Protein AF-A0A662PY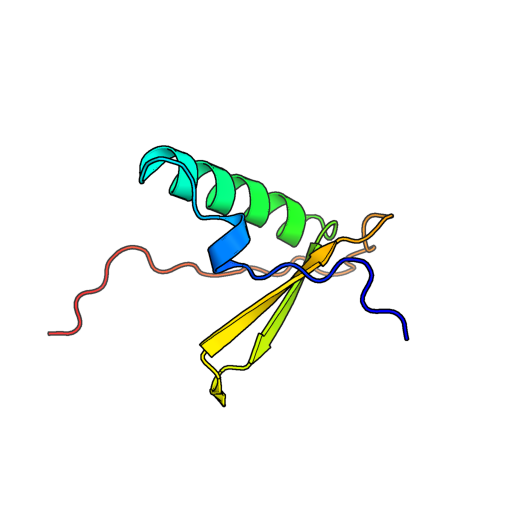S3-F1 (afdb_monomer_lite)

Radius of gyration: 13.83 Å; chains: 1; bounding box: 29×38×36 Å

Sequence (74 aa):
YESRGEVDYWSFIKGRNLEESFERAYLLSFLITDGYVDVRRNPLKNEIKLIPRERKAERKQPASLVIVMGGEAG

Foldseek 3Di:
DDPPAKDWLCVQLDDPDPVSSVVRVVVVVVCVQQQQWDWDADPVVRTIIIGGDPDGPPPPDGDDDDDDDDDPDD

Secondary structure (DSSP, 8-state):
----S-EEHHHHH--SSHHHHHHHHHHHHHHHHHTSEEEEEETTTTEEEEEE-SS----SSPPP----------

Structure (mmCIF, N/CA/C/O backbone):
data_AF-A0A662PYS3-F1
#
_entry.id   AF-A0A662PYS3-F1
#
loop_
_atom_site.group_PDB
_atom_site.id
_atom_site.type_symbol
_atom_site.label_atom_id
_atom_site.lab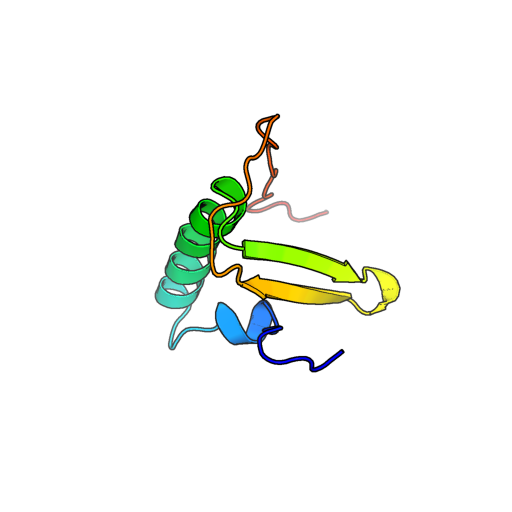el_alt_id
_atom_site.label_comp_id
_atom_site.label_asym_id
_atom_site.label_entity_id
_atom_site.label_seq_id
_atom_site.pdbx_PDB_ins_code
_atom_site.Cartn_x
_atom_site.Cartn_y
_atom_site.Cartn_z
_atom_site.occupancy
_atom_site.B_iso_or_equiv
_atom_site.auth_seq_id
_atom_site.auth_comp_id
_atom_site.auth_asym_id
_atom_site.auth_atom_id
_atom_site.pdbx_PDB_model_num
ATOM 1 N N . TYR A 1 1 ? -6.874 -7.337 -22.360 1.00 41.78 1 TYR A N 1
ATOM 2 C CA . TYR A 1 1 ? -5.923 -7.669 -21.287 1.00 41.78 1 TYR A CA 1
ATOM 3 C C . TYR A 1 1 ? -6.734 -7.961 -20.045 1.00 41.78 1 TYR A C 1
ATOM 5 O O . TYR A 1 1 ? -7.335 -7.045 -19.505 1.00 41.78 1 TYR A O 1
ATOM 13 N N . GLU A 1 2 ? -6.887 -9.240 -19.705 1.00 35.59 2 GLU A N 1
ATOM 14 C CA . GLU A 1 2 ? -7.713 -9.669 -18.576 1.00 35.59 2 GLU A CA 1
ATOM 15 C C . GLU A 1 2 ? -7.123 -9.165 -17.254 1.00 35.59 2 GLU A C 1
ATOM 17 O O . GLU A 1 2 ? -5.987 -9.470 -16.898 1.00 35.59 2 GLU A O 1
ATOM 22 N N . SER A 1 3 ? -7.926 -8.393 -16.532 1.00 47.47 3 SER A N 1
ATOM 23 C CA . SER A 1 3 ? -7.660 -7.749 -15.246 1.00 47.47 3 SER A CA 1
ATOM 24 C C . SER A 1 3 ? -7.620 -8.747 -14.074 1.00 47.47 3 SER A C 1
ATOM 26 O O . SER A 1 3 ? -8.246 -8.522 -13.041 1.00 47.47 3 SER A O 1
ATOM 28 N N . ARG A 1 4 ? -6.952 -9.899 -14.218 1.00 54.06 4 ARG A N 1
ATOM 29 C CA . ARG A 1 4 ? -6.939 -10.975 -13.204 1.00 54.06 4 ARG A CA 1
ATOM 30 C C . ARG A 1 4 ? -5.938 -10.720 -12.072 1.00 54.06 4 ARG A C 1
ATOM 32 O O . ARG A 1 4 ? -5.063 -11.542 -11.823 1.00 54.06 4 ARG A O 1
ATOM 39 N N . GLY A 1 5 ? -6.056 -9.596 -11.373 1.00 68.81 5 GLY A N 1
ATOM 40 C CA . GLY A 1 5 ? -5.267 -9.420 -10.151 1.00 68.81 5 GLY A CA 1
ATOM 41 C C . GLY A 1 5 ? -5.141 -8.013 -9.597 1.00 68.81 5 GLY A C 1
ATOM 42 O O . GLY A 1 5 ? -4.535 -7.867 -8.544 1.00 68.81 5 GLY A O 1
ATOM 43 N N . GLU A 1 6 ? -5.672 -6.976 -10.251 1.00 87.00 6 GLU A N 1
ATOM 44 C CA . GLU A 1 6 ? -5.596 -5.631 -9.675 1.00 87.00 6 GLU A CA 1
ATOM 45 C C . GLU A 1 6 ? -6.488 -5.538 -8.429 1.00 87.00 6 GLU A C 1
ATOM 47 O O . GLU A 1 6 ? -7.699 -5.754 -8.498 1.00 87.00 6 GLU A O 1
ATOM 52 N N . VAL A 1 7 ? -5.892 -5.203 -7.287 1.00 91.44 7 VAL A N 1
ATOM 53 C CA . VAL A 1 7 ? -6.597 -5.055 -6.010 1.00 91.44 7 VAL A CA 1
ATOM 54 C C . VAL A 1 7 ? -6.648 -3.582 -5.629 1.00 91.44 7 VAL A C 1
ATOM 56 O O . VAL A 1 7 ? -5.681 -2.843 -5.798 1.00 91.44 7 VAL A O 1
ATOM 59 N N . ASP A 1 8 ? -7.783 -3.128 -5.112 1.00 91.62 8 ASP A N 1
ATOM 60 C CA . ASP A 1 8 ? -7.884 -1.798 -4.521 1.00 91.62 8 ASP A CA 1
ATOM 61 C C . ASP A 1 8 ? -7.098 -1.727 -3.202 1.00 91.62 8 ASP A C 1
ATOM 63 O O . ASP A 1 8 ? -7.295 -2.556 -2.314 1.00 91.62 8 ASP A O 1
ATOM 67 N N . TYR A 1 9 ? -6.209 -0.740 -3.068 1.00 93.06 9 TYR A N 1
ATOM 68 C CA . TYR A 1 9 ? -5.346 -0.596 -1.891 1.00 93.06 9 TYR A CA 1
ATOM 69 C C . TYR A 1 9 ? -6.143 -0.495 -0.593 1.00 93.06 9 TYR A C 1
ATOM 71 O O . TYR A 1 9 ? -5.857 -1.231 0.349 1.00 93.06 9 TYR A O 1
ATOM 79 N N . TRP A 1 10 ? -7.150 0.382 -0.546 1.00 91.88 10 TRP A N 1
ATOM 80 C CA . TRP A 1 10 ? -7.937 0.619 0.664 1.00 91.88 10 TRP A CA 1
ATOM 81 C C . TRP A 1 10 ? -8.678 -0.639 1.089 1.00 91.88 10 TRP A C 1
ATOM 83 O O . TRP A 1 10 ? -8.692 -0.992 2.265 1.00 91.88 10 TRP A O 1
ATOM 93 N N . SER A 1 11 ? -9.233 -1.351 0.113 1.00 92.75 11 SER A N 1
ATOM 94 C CA . SER A 1 11 ? -9.903 -2.629 0.331 1.00 92.75 11 SER A CA 1
ATOM 95 C C . SER A 1 11 ? -8.937 -3.716 0.816 1.00 92.75 11 SER A C 1
ATOM 97 O O . SER A 1 11 ? -9.318 -4.538 1.643 1.00 92.75 11 SER A O 1
ATOM 99 N N . PHE A 1 12 ? -7.686 -3.712 0.343 1.00 93.44 12 PHE A N 1
ATOM 100 C CA . PHE A 1 12 ? -6.653 -4.663 0.759 1.00 93.44 12 PHE A CA 1
ATOM 101 C C . PHE A 1 12 ? -6.182 -4.423 2.199 1.00 93.44 12 PHE A C 1
ATOM 103 O O . PHE A 1 12 ? -6.133 -5.356 3.008 1.00 93.44 12 PHE A O 1
ATOM 110 N N . ILE A 1 13 ? -5.848 -3.172 2.535 1.00 94.50 13 ILE A N 1
ATOM 111 C CA . ILE A 1 13 ? -5.302 -2.847 3.857 1.00 94.50 13 ILE A CA 1
ATOM 112 C C . ILE A 1 13 ? -6.365 -2.821 4.952 1.00 94.50 13 ILE A C 1
ATOM 114 O O . ILE A 1 13 ? -6.009 -2.928 6.115 1.00 94.50 13 ILE A O 1
ATOM 118 N N . LYS A 1 14 ? -7.658 -2.708 4.625 1.00 94.56 14 LYS A N 1
ATOM 119 C CA . LYS A 1 14 ? -8.729 -2.678 5.626 1.00 94.56 14 LYS A CA 1
ATOM 120 C C . LYS A 1 14 ? -8.814 -4.010 6.383 1.00 94.56 14 LYS A C 1
ATOM 122 O O . LYS A 1 14 ? -9.304 -5.013 5.860 1.00 94.56 14 LYS A O 1
ATOM 127 N N . GLY A 1 15 ? -8.327 -4.004 7.620 1.00 93.06 15 GLY A N 1
ATOM 128 C CA . GLY A 1 15 ? -8.446 -5.100 8.579 1.00 93.06 15 GLY A CA 1
ATOM 129 C C . GLY A 1 15 ? -9.728 -5.015 9.409 1.00 93.06 15 GLY A C 1
ATOM 130 O O . GLY A 1 15 ? -10.586 -4.157 9.184 1.00 93.06 15 GLY A O 1
ATOM 131 N N . ARG A 1 16 ? -9.863 -5.902 10.401 1.00 94.06 16 ARG A N 1
ATOM 132 C CA . ARG A 1 16 ? -10.996 -5.881 11.345 1.00 94.06 16 ARG A CA 1
ATOM 133 C C . ARG A 1 16 ? -10.900 -4.730 12.346 1.00 94.06 16 ARG A C 1
ATOM 135 O O . ARG A 1 16 ? -11.916 -4.298 12.880 1.00 94.06 16 ARG A O 1
ATOM 142 N N . ASN A 1 17 ? -9.687 -4.251 12.603 1.00 95.88 17 ASN A N 1
ATOM 143 C CA . ASN A 1 17 ? -9.396 -3.122 13.477 1.00 95.88 17 ASN A CA 1
ATOM 144 C C . ASN A 1 17 ? -8.263 -2.261 12.883 1.00 95.88 17 ASN A C 1
ATOM 146 O O . ASN A 1 17 ? -7.716 -2.559 11.814 1.00 95.88 17 ASN A O 1
ATOM 150 N N . LEU A 1 18 ? -7.947 -1.155 13.562 1.00 93.62 18 LEU A N 1
ATOM 151 C CA . LEU A 1 18 ? -6.902 -0.229 13.121 1.00 93.62 18 LEU A CA 1
ATOM 152 C C . LEU A 1 18 ? -5.521 -0.893 13.105 1.00 93.62 18 LEU A C 1
ATOM 154 O O . LEU A 1 18 ? -4.802 -0.742 12.125 1.00 93.62 18 LEU A O 1
ATOM 158 N N . GLU A 1 19 ? -5.179 -1.657 14.141 1.00 96.38 19 GLU A N 1
ATOM 159 C CA . GLU A 1 19 ? -3.881 -2.332 14.275 1.00 96.38 19 GLU A CA 1
ATOM 160 C C . GLU A 1 19 ? -3.612 -3.309 13.121 1.00 96.38 19 GLU A C 1
ATOM 162 O O . GLU A 1 19 ? -2.589 -3.203 12.449 1.00 96.38 19 GLU A O 1
ATOM 167 N N . GLU A 1 20 ? -4.582 -4.166 12.794 1.00 96.06 20 GLU A N 1
ATOM 168 C CA . GLU A 1 20 ? -4.509 -5.079 11.649 1.00 96.06 20 GLU A CA 1
ATOM 169 C C . GLU A 1 20 ? -4.377 -4.303 10.329 1.00 96.06 20 GLU A C 1
ATOM 171 O O . GLU A 1 20 ? -3.682 -4.732 9.408 1.00 96.06 20 GLU A O 1
ATOM 176 N N . SER A 1 21 ? -5.020 -3.136 10.228 1.00 96.62 21 SER A N 1
ATOM 177 C CA . SER A 1 21 ? -4.913 -2.302 9.029 1.00 96.62 21 SER A CA 1
ATOM 178 C C . SER A 1 21 ? -3.511 -1.708 8.861 1.00 96.62 21 SER A C 1
ATOM 180 O O . SER A 1 21 ? -2.975 -1.684 7.749 1.00 96.62 21 SER A O 1
ATOM 182 N N . PHE A 1 22 ? -2.892 -1.277 9.963 1.00 95.62 22 PHE A N 1
ATOM 183 C CA . PHE A 1 22 ? -1.506 -0.814 9.980 1.00 95.62 22 PHE A CA 1
ATOM 184 C C . PHE A 1 22 ? -0.527 -1.937 9.648 1.00 95.62 22 PHE A C 1
ATOM 186 O O . PHE A 1 22 ? 0.355 -1.738 8.814 1.00 95.62 22 PHE A O 1
ATOM 193 N N . GLU A 1 23 ? -0.701 -3.119 10.236 1.00 96.44 23 GLU A N 1
ATOM 194 C CA . GLU A 1 23 ? 0.151 -4.280 9.972 1.00 96.44 23 GLU A CA 1
ATOM 195 C C . GLU A 1 23 ? 0.113 -4.677 8.489 1.00 96.44 23 GLU A C 1
ATOM 197 O O . GLU A 1 23 ? 1.158 -4.831 7.849 1.00 96.44 23 GLU A O 1
ATOM 202 N N . ARG A 1 24 ? -1.085 -4.747 7.892 1.00 96.38 24 ARG A N 1
ATOM 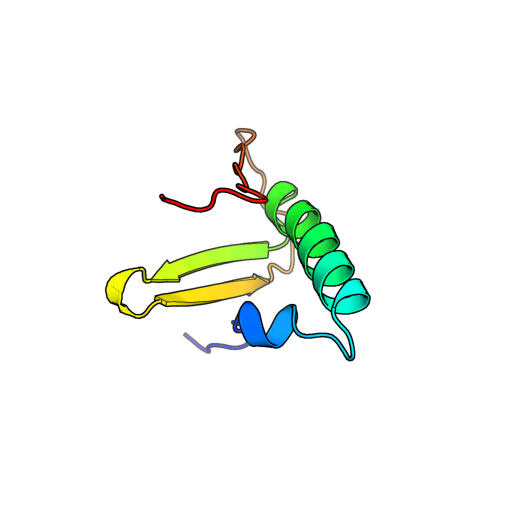203 C CA . ARG A 1 24 ? -1.248 -5.023 6.456 1.00 96.38 24 ARG A CA 1
ATOM 204 C C . ARG A 1 24 ? -0.575 -3.970 5.584 1.00 96.38 24 ARG A C 1
ATOM 206 O O . ARG A 1 24 ? 0.095 -4.323 4.613 1.00 96.38 24 ARG A O 1
ATOM 213 N N . ALA A 1 25 ? -0.737 -2.689 5.913 1.00 95.69 25 ALA A N 1
ATOM 214 C CA . ALA A 1 25 ? -0.093 -1.602 5.181 1.00 95.69 25 ALA A CA 1
ATOM 215 C C . ALA A 1 25 ? 1.442 -1.664 5.296 1.00 95.69 25 ALA A C 1
ATOM 217 O O . ALA A 1 25 ? 2.143 -1.458 4.301 1.00 95.69 25 ALA A O 1
ATOM 218 N N . TYR A 1 26 ? 1.959 -2.002 6.479 1.00 95.81 26 TYR A N 1
ATOM 219 C CA . TYR A 1 26 ? 3.386 -2.175 6.736 1.00 95.81 26 TYR A CA 1
ATOM 220 C C . TYR A 1 26 ? 3.965 -3.332 5.917 1.00 95.81 26 TYR A C 1
ATOM 222 O O . TYR A 1 26 ? 4.902 -3.116 5.151 1.00 95.81 26 TYR A O 1
ATOM 230 N N . LEU A 1 27 ? 3.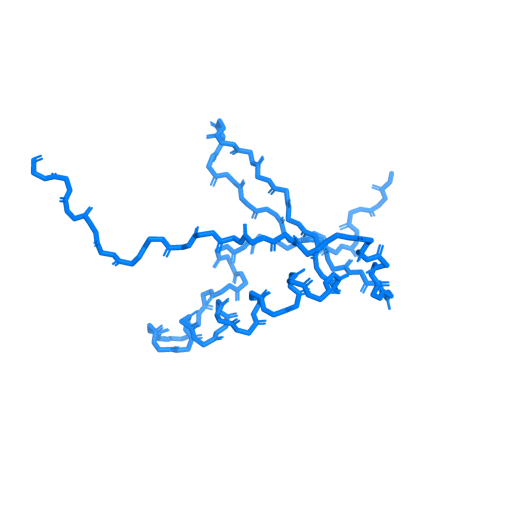369 -4.527 5.972 1.00 96.19 27 LEU A N 1
ATOM 231 C CA . LEU A 1 27 ? 3.814 -5.684 5.183 1.00 96.19 27 LEU A CA 1
ATOM 232 C C . LEU A 1 27 ? 3.747 -5.415 3.676 1.00 96.19 27 LEU A C 1
ATOM 234 O O . LEU A 1 27 ? 4.680 -5.734 2.934 1.00 96.19 27 LEU A O 1
ATOM 238 N N . LEU A 1 28 ? 2.676 -4.763 3.220 1.00 94.81 28 LEU A N 1
ATOM 239 C CA . LEU A 1 28 ? 2.533 -4.368 1.824 1.00 94.81 28 LEU A CA 1
ATOM 240 C C . LEU A 1 28 ? 3.671 -3.444 1.368 1.00 94.81 28 LEU A C 1
ATOM 242 O O . LEU A 1 28 ? 4.125 -3.566 0.232 1.00 94.81 28 LEU A O 1
ATOM 246 N N . SER A 1 29 ? 4.168 -2.554 2.232 1.00 93.62 29 SER A N 1
ATOM 247 C CA . SER A 1 29 ? 5.294 -1.674 1.897 1.00 93.62 29 SER A CA 1
ATOM 248 C C . SER A 1 29 ? 6.565 -2.458 1.545 1.00 93.62 29 SER A C 1
ATOM 250 O O . SER A 1 29 ? 7.266 -2.079 0.603 1.00 93.62 29 SER A O 1
ATOM 252 N N . PHE A 1 30 ? 6.818 -3.597 2.202 1.00 93.56 30 PHE A N 1
ATOM 253 C CA . PHE A 1 30 ? 7.924 -4.492 1.848 1.00 93.56 30 PHE A CA 1
ATOM 254 C C . PHE A 1 30 ? 7.674 -5.185 0.519 1.00 93.56 30 PHE A C 1
ATOM 256 O O . PHE A 1 30 ? 8.550 -5.173 -0.337 1.00 93.56 30 PHE A O 1
ATOM 263 N N . LEU A 1 31 ? 6.472 -5.725 0.299 1.00 92.00 31 LEU A N 1
ATOM 264 C CA . LEU A 1 31 ? 6.123 -6.371 -0.972 1.00 92.00 31 LEU A CA 1
ATOM 265 C C . LEU A 1 31 ? 6.257 -5.410 -2.156 1.00 92.00 31 LEU A C 1
ATOM 267 O O . LEU A 1 31 ? 6.733 -5.794 -3.228 1.00 92.00 31 LEU A O 1
ATOM 271 N N . ILE A 1 32 ? 5.872 -4.150 -1.953 1.00 91.12 32 ILE A N 1
ATOM 272 C CA . ILE A 1 32 ? 6.097 -3.091 -2.927 1.00 91.12 32 ILE A CA 1
ATOM 273 C C . ILE A 1 32 ? 7.591 -2.871 -3.087 1.00 91.12 32 ILE A C 1
ATOM 275 O O . ILE A 1 32 ? 8.059 -2.939 -4.211 1.00 91.12 32 ILE A O 1
ATOM 279 N N . THR A 1 33 ? 8.343 -2.615 -2.015 1.00 86.38 33 THR A N 1
ATOM 280 C CA . THR A 1 33 ? 9.784 -2.300 -2.062 1.00 86.38 33 THR A CA 1
ATOM 281 C C . THR A 1 33 ? 10.587 -3.380 -2.778 1.00 86.38 33 THR A C 1
ATOM 283 O O . THR A 1 33 ? 11.356 -3.066 -3.689 1.00 86.38 33 THR A O 1
ATOM 286 N N . ASP A 1 34 ? 10.317 -4.639 -2.456 1.00 88.75 34 ASP A N 1
ATOM 287 C CA . ASP A 1 34 ? 10.939 -5.800 -3.074 1.00 88.75 34 ASP A CA 1
ATOM 288 C C . ASP A 1 34 ? 10.492 -6.006 -4.527 1.00 88.75 34 ASP A C 1
ATOM 290 O O . ASP A 1 34 ? 11.180 -6.664 -5.296 1.00 88.75 34 ASP A O 1
ATOM 294 N N . GLY A 1 35 ? 9.383 -5.412 -4.962 1.00 86.88 35 GLY A N 1
ATOM 295 C CA . GLY A 1 35 ? 8.912 -5.527 -6.341 1.00 86.88 35 GLY A CA 1
ATOM 296 C C . GLY A 1 35 ? 8.058 -6.768 -6.601 1.00 86.88 35 GLY A C 1
ATOM 297 O O . GLY A 1 35 ? 7.942 -7.188 -7.753 1.00 86.88 35 GLY A O 1
ATOM 298 N N . TYR A 1 36 ? 7.446 -7.332 -5.557 1.00 89.44 36 TYR A N 1
ATOM 299 C CA . TYR A 1 36 ? 6.349 -8.300 -5.678 1.00 89.44 36 TYR A CA 1
ATOM 300 C C . TYR A 1 36 ? 5.024 -7.625 -6.035 1.00 89.44 36 TYR A C 1
ATOM 302 O O . TYR A 1 36 ? 4.142 -8.257 -6.608 1.00 89.44 36 TYR A O 1
ATOM 310 N N . VAL A 1 37 ? 4.881 -6.340 -5.707 1.00 92.06 37 VAL A N 1
ATOM 311 C CA . VAL A 1 37 ? 3.677 -5.558 -5.990 1.00 92.06 37 VAL A CA 1
ATOM 312 C C . VAL A 1 37 ? 4.060 -4.256 -6.683 1.00 92.06 37 VAL A C 1
ATOM 314 O O . VAL A 1 37 ? 4.976 -3.548 -6.260 1.00 92.06 37 VAL A O 1
ATOM 317 N N . ASP A 1 38 ? 3.346 -3.941 -7.757 1.00 90.62 38 ASP A N 1
ATOM 318 C CA . ASP A 1 38 ? 3.377 -2.628 -8.392 1.00 90.62 38 ASP A CA 1
ATOM 319 C C . ASP A 1 38 ? 2.199 -1.771 -7.918 1.00 90.62 38 ASP A C 1
ATOM 321 O O . ASP A 1 38 ? 1.146 -2.298 -7.551 1.00 90.62 38 ASP A O 1
ATOM 325 N N . VAL A 1 39 ? 2.361 -0.449 -7.930 1.00 91.00 39 VAL A N 1
ATOM 326 C CA . VAL A 1 39 ? 1.342 0.488 -7.443 1.00 91.00 39 VAL A CA 1
ATOM 327 C C . VAL A 1 39 ? 1.009 1.498 -8.525 1.00 91.00 39 VAL A C 1
ATOM 329 O O . VAL A 1 39 ? 1.855 2.285 -8.944 1.00 91.00 39 VAL A O 1
ATOM 332 N N . ARG A 1 40 ? -0.261 1.545 -8.925 1.00 90.50 40 ARG A N 1
ATOM 333 C CA . ARG A 1 40 ? -0.790 2.587 -9.809 1.00 90.50 40 ARG A CA 1
ATOM 334 C C . ARG A 1 40 ? -1.636 3.553 -9.001 1.00 90.50 40 ARG A C 1
ATOM 336 O O . ARG A 1 40 ? -2.586 3.145 -8.339 1.00 90.50 40 ARG A O 1
ATOM 343 N N . ARG A 1 41 ? -1.301 4.839 -9.071 1.00 88.00 41 ARG A N 1
ATOM 344 C CA . ARG A 1 41 ? -2.052 5.914 -8.415 1.00 88.00 41 ARG A CA 1
ATOM 345 C C . ARG A 1 41 ? -2.747 6.765 -9.464 1.00 88.00 41 ARG A C 1
ATOM 347 O O . ARG A 1 41 ? -2.105 7.224 -10.405 1.00 88.00 41 ARG A O 1
ATOM 354 N N . ASN A 1 42 ? -4.041 6.990 -9.280 1.00 86.44 42 ASN A N 1
ATOM 355 C CA . ASN A 1 42 ? -4.802 7.971 -10.035 1.00 86.44 42 ASN A CA 1
ATOM 356 C C . ASN A 1 42 ? -5.192 9.125 -9.096 1.00 86.44 42 ASN A C 1
ATOM 358 O O . ASN A 1 42 ? -6.212 9.024 -8.409 1.00 86.44 42 ASN A O 1
ATOM 362 N N . PRO A 1 43 ? -4.404 10.216 -9.046 1.00 80.75 43 PRO A N 1
ATOM 363 C CA . PRO A 1 43 ? -4.655 11.322 -8.122 1.00 80.75 43 PRO A CA 1
ATOM 364 C C . PRO A 1 43 ? -5.971 12.052 -8.414 1.00 80.75 43 PRO A C 1
ATOM 366 O O . PRO A 1 43 ? -6.593 12.564 -7.494 1.00 80.75 43 PRO A O 1
ATOM 369 N N . LEU A 1 44 ? -6.442 12.044 -9.666 1.00 83.81 44 LEU A N 1
ATOM 370 C CA . LEU A 1 44 ? -7.698 12.695 -10.055 1.00 83.81 44 LEU A CA 1
ATOM 371 C C . LEU A 1 44 ? -8.934 11.962 -9.522 1.00 83.81 44 LEU A C 1
ATOM 373 O O . LEU A 1 44 ? -9.983 12.572 -9.349 1.00 83.81 44 LEU A O 1
ATOM 377 N N . LYS A 1 45 ? -8.815 10.652 -9.279 1.00 81.12 45 LYS A N 1
ATOM 378 C CA . LYS A 1 45 ? -9.894 9.808 -8.746 1.00 81.12 45 LYS A CA 1
ATOM 379 C C . LYS A 1 45 ? -9.668 9.378 -7.296 1.00 81.12 45 LYS A C 1
ATOM 381 O O . LYS A 1 45 ? -10.510 8.686 -6.739 1.00 81.12 45 LYS A O 1
ATOM 386 N N . ASN A 1 46 ? -8.540 9.767 -6.697 1.00 80.56 46 ASN A N 1
ATOM 387 C CA . ASN A 1 46 ? -8.077 9.278 -5.397 1.00 80.56 46 ASN A CA 1
ATOM 388 C C . ASN A 1 46 ? -8.028 7.734 -5.302 1.00 80.56 46 ASN A C 1
ATOM 390 O O . ASN A 1 46 ? -8.261 7.142 -4.249 1.00 80.56 46 ASN A O 1
ATOM 394 N N . GLU A 1 47 ? -7.737 7.069 -6.422 1.00 87.25 47 GLU A N 1
ATOM 395 C CA . GLU A 1 47 ? -7.702 5.608 -6.509 1.00 87.25 47 GLU A CA 1
ATOM 396 C C . GLU A 1 47 ? -6.261 5.103 -6.476 1.00 87.25 47 GLU A C 1
ATOM 398 O O . GLU A 1 47 ? -5.382 5.617 -7.177 1.00 87.25 47 GLU A O 1
ATOM 403 N N . ILE A 1 48 ? -6.028 4.048 -5.697 1.00 91.75 48 ILE A N 1
ATOM 404 C CA . ILE A 1 48 ? -4.743 3.356 -5.629 1.00 91.75 48 ILE A CA 1
ATOM 405 C C . ILE A 1 48 ? -4.992 1.879 -5.927 1.00 91.75 48 ILE A C 1
ATOM 407 O O . ILE A 1 48 ? -5.736 1.207 -5.212 1.00 91.75 48 ILE A O 1
ATOM 411 N N . LYS A 1 49 ? -4.364 1.372 -6.988 1.00 93.81 49 LYS A N 1
ATOM 412 C CA . LYS A 1 49 ? -4.441 -0.032 -7.401 1.00 93.81 49 LYS A CA 1
ATOM 413 C C . LYS A 1 49 ? -3.110 -0.731 -7.157 1.00 93.81 49 LYS A C 1
ATOM 415 O O . LYS A 1 49 ? -2.049 -0.198 -7.483 1.00 93.81 49 LYS A O 1
ATOM 420 N N . LEU A 1 50 ? -3.195 -1.927 -6.594 1.00 93.06 50 LEU A N 1
ATOM 421 C CA . LEU A 1 50 ? -2.099 -2.851 -6.351 1.00 93.06 50 LEU A CA 1
ATOM 422 C C . LEU A 1 50 ? -2.107 -3.906 -7.449 1.00 93.06 50 LEU A C 1
ATOM 424 O O . LEU A 1 50 ? -3.135 -4.535 -7.690 1.00 93.06 50 LEU A O 1
ATOM 428 N N . ILE A 1 51 ? -0.968 -4.105 -8.099 1.00 92.75 51 ILE A N 1
ATOM 429 C CA . ILE A 1 51 ? -0.804 -5.108 -9.148 1.00 92.75 51 ILE A CA 1
ATOM 430 C C . ILE A 1 51 ? 0.201 -6.144 -8.639 1.00 92.75 51 ILE A C 1
ATOM 432 O O . ILE A 1 51 ? 1.404 -5.862 -8.627 1.00 92.75 51 ILE A O 1
ATOM 436 N N . PRO A 1 52 ? -0.257 -7.320 -8.181 1.00 89.75 52 PRO A N 1
ATOM 437 C CA . PRO A 1 52 ? 0.628 -8.396 -7.770 1.00 89.75 52 PRO A CA 1
ATOM 438 C C . PRO A 1 52 ? 1.394 -8.937 -8.980 1.00 89.75 52 PRO A C 1
ATOM 440 O O . PRO A 1 52 ? 0.871 -9.011 -10.093 1.00 89.75 52 PRO A O 1
ATOM 443 N N . ARG A 1 53 ? 2.649 -9.322 -8.757 1.00 83.56 53 ARG A N 1
ATOM 444 C CA . ARG A 1 53 ? 3.519 -9.931 -9.761 1.00 83.56 53 ARG A CA 1
ATOM 445 C C . ARG A 1 53 ? 3.849 -11.358 -9.345 1.00 83.56 53 ARG A C 1
ATOM 447 O O . ARG A 1 53 ? 4.232 -11.602 -8.207 1.00 83.56 53 ARG A O 1
ATOM 454 N N . GLU A 1 54 ? 3.766 -12.292 -10.289 1.00 76.38 54 GLU A N 1
ATOM 455 C CA . GLU A 1 54 ? 4.129 -13.699 -10.051 1.00 76.38 54 GLU A CA 1
ATOM 456 C C . GLU A 1 54 ? 5.631 -13.890 -9.787 1.00 76.38 54 GLU A C 1
ATOM 458 O O . GLU A 1 54 ? 6.044 -14.863 -9.160 1.00 76.38 54 GLU A O 1
ATOM 463 N N . ARG A 1 55 ? 6.465 -12.959 -10.262 1.00 75.75 55 ARG A N 1
ATOM 464 C CA . ARG A 1 55 ? 7.910 -12.938 -10.020 1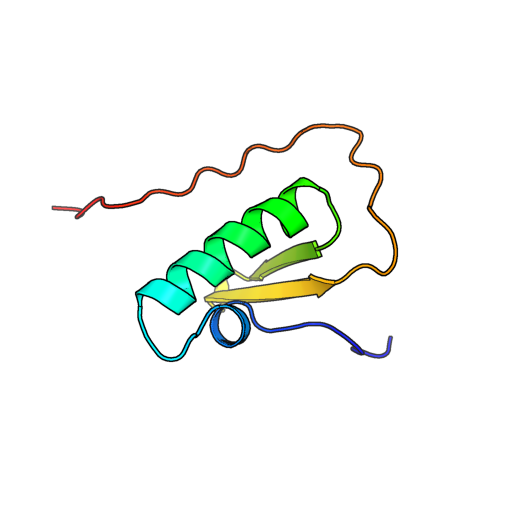.00 75.75 55 ARG A CA 1
ATOM 465 C C . ARG A 1 55 ? 8.348 -11.554 -9.563 1.00 75.75 55 ARG A C 1
ATOM 467 O O . ARG A 1 55 ? 7.846 -10.545 -10.063 1.00 75.75 55 ARG A O 1
ATOM 474 N N . LYS A 1 56 ? 9.323 -11.527 -8.649 1.00 75.94 56 LYS A N 1
ATOM 475 C CA . LYS A 1 56 ? 9.981 -10.305 -8.177 1.00 75.94 56 LYS A CA 1
ATOM 476 C C . LYS A 1 56 ? 10.509 -9.524 -9.381 1.00 75.94 56 LYS A C 1
ATOM 478 O O . LYS A 1 56 ? 11.255 -10.069 -10.194 1.00 75.94 56 LYS A O 1
ATOM 483 N N . ALA A 1 57 ? 10.112 -8.262 -9.516 1.00 72.50 57 ALA A N 1
ATOM 484 C CA . ALA A 1 57 ? 10.712 -7.392 -10.515 1.00 72.50 57 ALA A CA 1
ATOM 485 C C . ALA A 1 57 ? 12.180 -7.134 -10.141 1.00 72.50 57 ALA A C 1
ATOM 487 O O . ALA A 1 57 ? 12.463 -6.745 -9.008 1.00 72.50 57 ALA A O 1
ATOM 488 N N . GLU A 1 58 ? 13.112 -7.301 -11.082 1.00 64.12 58 GLU A N 1
ATOM 489 C CA . GLU A 1 58 ? 14.488 -6.833 -10.901 1.00 64.12 58 GLU A CA 1
ATOM 490 C C . GLU A 1 58 ? 14.489 -5.301 -10.836 1.00 64.12 58 GLU A C 1
ATOM 492 O O . GLU A 1 58 ? 14.565 -4.597 -11.847 1.00 64.12 58 GLU A O 1
ATOM 497 N N . ARG A 1 59 ? 14.356 -4.756 -9.628 1.00 57.41 59 ARG A N 1
ATOM 498 C CA . ARG A 1 59 ? 14.489 -3.321 -9.404 1.00 57.41 59 ARG A CA 1
ATOM 499 C C . ARG A 1 59 ? 15.966 -2.972 -9.450 1.00 57.41 59 ARG A C 1
ATOM 501 O O . ARG A 1 59 ? 16.686 -3.138 -8.475 1.00 57.41 59 ARG A O 1
ATOM 508 N N . LYS A 1 60 ? 16.409 -2.458 -10.599 1.00 57.34 60 LYS A N 1
ATOM 509 C CA . LYS A 1 60 ? 17.785 -1.975 -10.799 1.00 57.34 60 LYS A CA 1
ATOM 510 C C . LYS A 1 60 ? 18.151 -0.778 -9.907 1.00 57.34 60 LYS A C 1
ATOM 512 O O . LYS A 1 60 ? 19.310 -0.386 -9.891 1.00 57.34 60 LYS A O 1
ATOM 517 N N . GLN A 1 61 ? 17.186 -0.176 -9.204 1.00 54.66 61 GLN A N 1
ATOM 518 C CA . GLN A 1 61 ? 17.379 1.018 -8.381 1.00 54.66 61 GLN A CA 1
ATOM 519 C C . GLN A 1 61 ? 16.455 0.955 -7.148 1.00 54.66 61 GLN A C 1
ATOM 521 O O . GLN A 1 61 ? 15.259 0.696 -7.320 1.00 54.66 61 GLN A O 1
ATOM 526 N N . PRO A 1 62 ? 16.960 1.170 -5.919 1.00 54.38 62 PRO A N 1
ATOM 527 C CA . PRO A 1 62 ? 16.115 1.264 -4.733 1.00 54.38 62 PRO A CA 1
ATOM 528 C C . PRO A 1 62 ? 15.283 2.553 -4.798 1.00 54.38 62 PRO A C 1
ATOM 530 O O . PRO A 1 62 ? 15.830 3.643 -4.938 1.00 54.38 62 PRO A O 1
ATOM 533 N N . ALA A 1 63 ? 13.957 2.435 -4.712 1.00 62.84 63 ALA A N 1
ATOM 534 C CA . ALA A 1 63 ? 13.055 3.581 -4.620 1.00 62.84 63 ALA A CA 1
ATOM 535 C C . ALA A 1 63 ? 12.632 3.779 -3.160 1.00 62.84 63 ALA A C 1
ATOM 537 O O . ALA A 1 63 ? 12.091 2.861 -2.544 1.00 62.84 63 ALA A O 1
ATOM 538 N N . SER A 1 64 ? 12.870 4.968 -2.608 1.00 58.72 64 SER A N 1
ATOM 539 C CA . SER A 1 64 ? 12.375 5.368 -1.291 1.00 58.72 64 SER A CA 1
ATOM 540 C C . SER A 1 64 ? 10.954 5.929 -1.411 1.00 58.72 64 SER A C 1
ATOM 542 O O . SER A 1 64 ? 10.682 6.830 -2.202 1.00 58.72 64 SER A O 1
ATOM 544 N N . LEU A 1 65 ? 10.026 5.386 -0.622 1.00 60.66 65 LEU A N 1
ATOM 545 C CA . LEU A 1 65 ? 8.669 5.910 -0.471 1.00 60.66 65 LEU A CA 1
ATOM 546 C C . LEU A 1 65 ? 8.571 6.600 0.889 1.00 60.66 65 LEU A C 1
ATOM 548 O O . LEU A 1 65 ? 8.645 5.946 1.925 1.00 60.66 65 LEU A O 1
ATOM 552 N N . VAL A 1 66 ? 8.412 7.924 0.885 1.00 68.38 66 VAL A N 1
ATOM 553 C CA . VAL A 1 66 ? 8.160 8.701 2.105 1.00 68.38 66 VAL A CA 1
ATOM 554 C C . VAL A 1 66 ? 6.689 8.545 2.492 1.00 68.38 66 VAL A C 1
ATOM 556 O O . VAL A 1 66 ? 5.801 8.808 1.679 1.00 68.38 66 VAL A O 1
ATOM 559 N N . ILE A 1 67 ? 6.432 8.124 3.732 1.00 65.81 67 ILE A N 1
ATOM 560 C CA . ILE A 1 67 ? 5.093 8.067 4.331 1.00 65.81 67 ILE A CA 1
ATOM 561 C C . ILE A 1 67 ? 5.071 9.074 5.481 1.00 65.81 67 ILE A C 1
ATOM 563 O O . ILE A 1 67 ? 5.802 8.917 6.456 1.00 65.81 67 ILE A O 1
ATOM 567 N N . VAL A 1 68 ? 4.247 10.115 5.358 1.00 71.44 68 VAL A N 1
ATOM 568 C CA . VAL A 1 68 ? 4.033 11.091 6.432 1.00 71.44 68 VAL A CA 1
ATOM 569 C C . VAL A 1 68 ? 3.030 10.499 7.421 1.00 71.44 68 VAL A C 1
ATOM 571 O O . VAL A 1 68 ? 1.874 10.275 7.069 1.00 71.44 68 VAL A O 1
ATOM 574 N N . MET A 1 69 ? 3.474 10.238 8.651 1.00 57.09 69 MET A N 1
ATOM 575 C CA . MET A 1 69 ? 2.598 9.930 9.783 1.00 57.09 69 MET A CA 1
ATOM 576 C C . MET A 1 69 ? 2.464 11.179 10.653 1.00 57.09 69 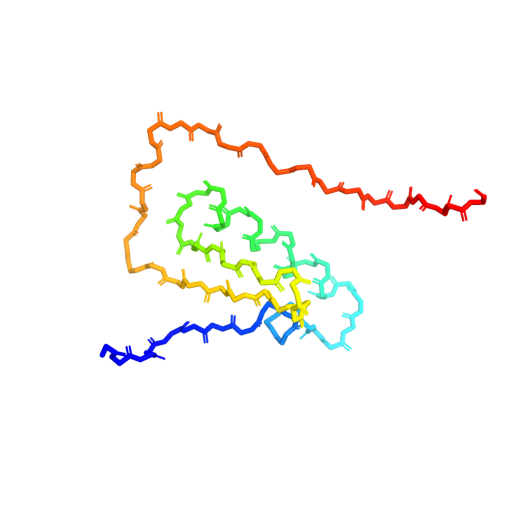MET A C 1
ATOM 578 O O . MET A 1 69 ? 3.406 11.543 11.345 1.00 57.09 69 MET A O 1
ATOM 582 N N . GLY A 1 70 ? 1.291 11.814 10.609 1.00 64.38 70 GLY A N 1
ATOM 583 C CA . GLY A 1 70 ? 0.929 12.919 11.500 1.00 64.38 70 GLY A CA 1
ATOM 584 C C . GLY A 1 70 ? 1.494 14.273 11.073 1.00 64.38 70 GLY A C 1
ATOM 585 O O . GLY A 1 70 ? 2.622 14.627 11.391 1.00 64.38 70 GLY A O 1
ATOM 586 N N . GLY A 1 71 ? 0.671 15.050 10.379 1.00 47.44 71 GLY A N 1
ATOM 587 C CA . GLY A 1 71 ? 0.906 16.465 10.130 1.00 47.44 71 GLY A CA 1
ATOM 588 C C . GLY A 1 71 ? -0.443 17.136 9.967 1.00 47.44 71 GLY A C 1
ATOM 589 O O . GLY A 1 71 ? -0.964 17.211 8.858 1.00 47.44 71 GLY A O 1
ATOM 590 N N . GLU A 1 72 ? -1.039 17.534 11.090 1.00 53.56 72 GLU A N 1
ATOM 591 C CA . GLU A 1 72 ? -2.124 18.509 11.098 1.00 53.56 72 GLU A CA 1
ATOM 592 C C . GLU A 1 72 ? -1.618 19.758 10.368 1.00 53.56 72 GLU A C 1
ATOM 594 O O . GLU A 1 72 ? -0.643 20.383 10.786 1.00 53.56 72 GLU A O 1
ATOM 599 N N . ALA A 1 73 ? -2.241 20.087 9.238 1.00 48.34 73 ALA A N 1
ATOM 600 C CA . ALA A 1 73 ? -2.112 21.409 8.653 1.00 48.34 73 ALA A CA 1
ATOM 601 C C . ALA A 1 73 ? -3.025 22.336 9.464 1.00 48.34 73 ALA A C 1
ATOM 603 O O . ALA A 1 73 ? -4.240 22.345 9.258 1.00 48.34 73 ALA A O 1
ATOM 604 N N . GLY A 1 74 ? -2.432 23.021 10.443 1.00 40.62 74 GLY A N 1
ATOM 605 C CA . GLY A 1 74 ? -2.944 24.298 10.939 1.00 40.62 74 GLY A CA 1
ATOM 606 C C . GLY A 1 74 ? -2.679 25.420 9.943 1.00 40.62 74 GLY A C 1
ATOM 607 O O . GLY A 1 74 ? -1.765 25.258 9.099 1.00 40.62 74 GLY A O 1
#

pLDDT: mean 80.01, std 17.11, range [35.59, 96.62]